Protein AF-A0A7K2J2T3-F1 (afdb_monomer_lite)

Sequenc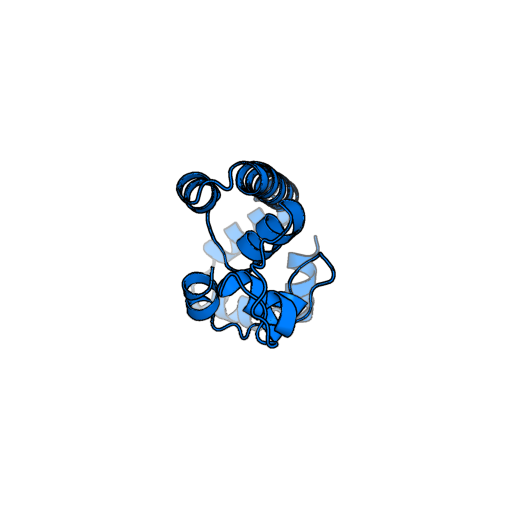e (131 aa):
MRLARLARGLSPEAAAARTPVRLGGGRWRHIEQGYTRRVPFTPTAAPAKTLAHMANVVGVRPEQLDDAGRGDAAEILREIKRQEAAEQPGPGPADPRVQMALDILTDLPPRVREEVLRRLSPEDRKRIDEG

Foldseek 3Di:
DVVLCVVVVHQLQRLCVQFPDNDHSQLSVCCVVQWHPDPVTGGDHDDLNRVLSSCVSSVHALVVCVVVVNNSNSVVNVVVVVVVVVPPPDCDVQPVVNVVVVVVLVPDDPVVNVVVVVPCDPVNVVVSVVD

Radius of gyration: 22.35 Å; chains: 1; bounding box: 47×24×65 Å

pLDDT: mean 87.49, std 13.51, range [46.75, 98.69]

Secondary structure (DSSP, 8-state):
-HHHHHHTT--HHHHHHT-SS---HHHHHHHHHTB-SSSSP-B-PPPHHHHHHHHHHHT--HHHHHTTT-HHHHHHHHHHHHHHHHHS--S-S--HHHHHHHHHHHHS-HHHHHHHHHHS-HHHHHHHH--

Structure (mmCIF, N/CA/C/O backbone):
data_AF-A0A7K2J2T3-F1
#
_entry.id   AF-A0A7K2J2T3-F1
#
loop_
_atom_site.group_PDB
_atom_site.id
_atom_site.type_symbol
_atom_site.label_atom_id
_atom_site.label_alt_id
_atom_site.label_comp_id
_atom_site.label_asym_id
_atom_site.label_entity_id
_atom_site.label_seq_id
_atom_site.pdbx_PDB_ins_code
_atom_site.Cartn_x
_atom_site.Cartn_y
_atom_site.Cartn_z
_atom_site.occupancy
_atom_site.B_iso_or_equiv
_atom_site.auth_seq_id
_atom_site.auth_comp_id
_atom_site.auth_asym_id
_atom_site.auth_atom_id
_atom_site.pdbx_PDB_model_num
ATOM 1 N N . MET A 1 1 ? -1.732 -7.824 5.364 1.00 90.25 1 MET A N 1
ATOM 2 C CA . MET A 1 1 ? -0.756 -6.705 5.399 1.00 90.25 1 MET A CA 1
ATOM 3 C C . MET A 1 1 ? 0.616 -7.101 5.925 1.00 90.25 1 MET A C 1
ATOM 5 O O . MET A 1 1 ? 1.548 -7.117 5.134 1.00 90.25 1 MET A O 1
ATOM 9 N N . ARG A 1 2 ? 0.759 -7.472 7.208 1.00 95.38 2 ARG A N 1
ATOM 10 C CA . ARG A 1 2 ? 2.072 -7.780 7.812 1.00 95.38 2 ARG A CA 1
ATOM 11 C C . ARG A 1 2 ? 2.900 -8.796 7.020 1.00 95.38 2 ARG A C 1
ATOM 13 O O . ARG A 1 2 ? 4.064 -8.538 6.742 1.00 95.38 2 ARG A O 1
ATOM 20 N N . LEU A 1 3 ? 2.299 -9.925 6.641 1.00 96.44 3 LEU A N 1
ATOM 21 C CA . LEU A 1 3 ? 2.991 -10.971 5.878 1.00 96.44 3 LEU A CA 1
ATOM 22 C C . LEU A 1 3 ? 3.469 -10.471 4.507 1.00 96.44 3 LEU A C 1
ATOM 24 O O . LEU A 1 3 ? 4.616 -10.704 4.148 1.00 96.44 3 LEU A O 1
ATOM 28 N N . ALA A 1 4 ? 2.639 -9.708 3.789 1.00 96.31 4 ALA A N 1
ATOM 29 C CA . ALA A 1 4 ? 3.010 -9.118 2.501 1.00 96.31 4 ALA A CA 1
ATOM 30 C C . ALA A 1 4 ? 4.184 -8.129 2.634 1.00 96.31 4 ALA A C 1
ATOM 32 O O . ALA A 1 4 ? 5.128 -8.169 1.848 1.00 96.31 4 ALA A O 1
ATOM 33 N N . ARG A 1 5 ? 4.187 -7.297 3.686 1.00 97.38 5 ARG A N 1
ATOM 34 C CA . ARG A 1 5 ? 5.311 -6.395 3.977 1.00 97.38 5 ARG A CA 1
ATOM 35 C C . ARG A 1 5 ? 6.609 -7.160 4.244 1.00 97.38 5 ARG A C 1
ATOM 37 O O . ARG A 1 5 ? 7.662 -6.769 3.748 1.00 97.38 5 ARG A O 1
ATOM 44 N N . LEU A 1 6 ? 6.534 -8.229 5.039 1.00 97.75 6 LEU A N 1
ATOM 45 C CA . LEU A 1 6 ? 7.692 -9.067 5.357 1.00 97.75 6 LEU A CA 1
ATOM 46 C C . LEU A 1 6 ? 8.225 -9.790 4.115 1.00 97.75 6 LEU A C 1
ATOM 48 O O . LEU A 1 6 ? 9.434 -9.806 3.917 1.00 97.75 6 LEU A O 1
ATOM 52 N N . ALA A 1 7 ? 7.348 -10.294 3.243 1.00 96.94 7 ALA A N 1
ATOM 53 C CA . ALA A 1 7 ? 7.735 -10.903 1.966 1.00 96.94 7 ALA A CA 1
ATOM 54 C C . ALA A 1 7 ? 8.467 -9.921 1.029 1.00 96.94 7 ALA A C 1
ATOM 56 O O . ALA A 1 7 ? 9.279 -10.330 0.209 1.00 96.94 7 ALA A O 1
ATOM 57 N N . ARG A 1 8 ? 8.216 -8.615 1.180 1.00 95.62 8 ARG A N 1
ATOM 58 C CA . ARG A 1 8 ? 8.911 -7.525 0.473 1.00 95.62 8 ARG A CA 1
ATOM 59 C C . ARG A 1 8 ? 10.226 -7.097 1.143 1.00 95.62 8 ARG A C 1
ATOM 61 O O . ARG A 1 8 ? 10.867 -6.170 0.656 1.00 95.62 8 ARG A O 1
ATOM 68 N N . GLY A 1 9 ? 10.604 -7.700 2.274 1.00 97.06 9 GLY A N 1
ATOM 69 C CA . GLY A 1 9 ? 11.800 -7.328 3.038 1.00 97.06 9 GLY A CA 1
ATOM 70 C C . GLY A 1 9 ? 11.722 -5.944 3.694 1.00 97.06 9 GLY A C 1
ATOM 71 O O . GLY A 1 9 ? 12.749 -5.364 4.035 1.00 97.06 9 GLY A O 1
ATOM 72 N N . LEU A 1 10 ? 10.520 -5.380 3.862 1.00 97.00 10 LEU A N 1
ATOM 73 C CA . LEU A 1 10 ? 10.356 -4.011 4.357 1.00 97.00 10 LEU A CA 1
ATOM 74 C C . LEU A 1 10 ? 10.151 -3.969 5.871 1.00 97.00 10 LEU A C 1
ATOM 76 O O . LEU A 1 10 ? 9.278 -4.649 6.420 1.00 97.00 10 LEU A O 1
ATOM 80 N N . SER A 1 11 ? 10.878 -3.083 6.554 1.00 97.75 11 SER A N 1
ATOM 81 C CA . SER A 1 11 ? 10.489 -2.637 7.895 1.00 97.75 11 SER A CA 1
ATOM 82 C C 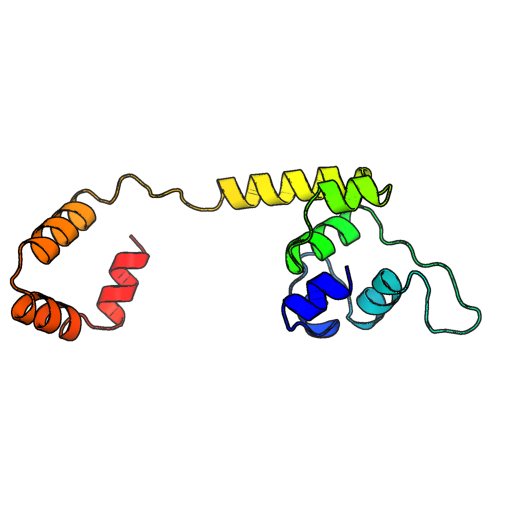. SER A 1 11 ? 9.216 -1.776 7.821 1.00 97.75 11 SER A C 1
ATOM 84 O O . SER A 1 11 ? 8.898 -1.231 6.760 1.00 97.75 11 SER A O 1
ATOM 86 N N . PRO A 1 12 ? 8.454 -1.626 8.917 1.00 97.12 12 PRO A N 1
ATOM 87 C CA . PRO A 1 12 ? 7.317 -0.705 8.955 1.00 97.12 12 PRO A CA 1
ATOM 88 C C . PRO A 1 12 ? 7.696 0.740 8.625 1.00 97.12 12 PRO A C 1
ATOM 90 O O . PRO A 1 12 ? 6.926 1.441 7.982 1.00 97.12 12 PRO A O 1
ATOM 93 N N . GLU A 1 13 ? 8.884 1.179 9.034 1.00 97.81 13 GLU A N 1
ATOM 94 C CA . GLU A 1 13 ? 9.408 2.513 8.750 1.00 97.81 13 GLU A CA 1
ATOM 95 C C . GLU A 1 13 ? 9.704 2.678 7.253 1.00 97.81 13 GLU A C 1
ATOM 97 O O . GLU A 1 13 ? 9.273 3.660 6.653 1.00 97.81 13 GLU A O 1
ATOM 102 N N . ALA A 1 14 ? 10.348 1.685 6.629 1.00 97.62 14 ALA A N 1
ATOM 103 C CA . ALA A 1 14 ? 10.626 1.692 5.194 1.00 97.62 14 ALA A CA 1
ATOM 104 C C . ALA A 1 14 ? 9.342 1.621 4.354 1.00 97.62 14 ALA A C 1
ATOM 106 O O . ALA A 1 14 ? 9.220 2.319 3.352 1.00 97.62 14 ALA A O 1
ATOM 107 N N . ALA A 1 15 ? 8.367 0.806 4.762 1.00 97.25 15 ALA A N 1
ATOM 108 C CA . ALA A 1 15 ? 7.078 0.724 4.080 1.00 97.25 15 ALA A CA 1
ATOM 109 C C . ALA A 1 15 ? 6.292 2.042 4.200 1.00 97.25 15 ALA A C 1
ATOM 111 O O . ALA A 1 15 ? 5.778 2.550 3.205 1.00 97.25 15 ALA A O 1
ATOM 112 N N . ALA A 1 16 ? 6.267 2.645 5.391 1.00 97.25 16 ALA A N 1
ATOM 113 C CA . ALA A 1 16 ? 5.612 3.928 5.613 1.00 97.25 16 ALA A CA 1
ATOM 114 C C . ALA A 1 16 ? 6.253 5.058 4.791 1.00 97.25 16 ALA A C 1
ATOM 116 O O . ALA A 1 16 ? 5.532 5.840 4.181 1.00 97.25 16 ALA A O 1
ATOM 117 N N . ALA A 1 17 ? 7.586 5.092 4.693 1.00 96.94 17 ALA A N 1
ATOM 118 C CA . ALA A 1 17 ? 8.307 6.065 3.868 1.00 96.94 17 ALA A CA 1
ATOM 119 C C . ALA A 1 17 ? 8.008 5.935 2.362 1.00 96.94 17 ALA A C 1
ATOM 121 O O . ALA A 1 17 ? 8.049 6.927 1.645 1.00 96.94 17 ALA A O 1
ATOM 122 N N . ARG A 1 18 ? 7.678 4.727 1.883 1.00 96.75 18 ARG A N 1
ATOM 123 C CA . ARG A 1 18 ? 7.269 4.469 0.487 1.00 96.75 18 ARG A CA 1
ATOM 124 C C . ARG A 1 18 ? 5.798 4.774 0.214 1.00 96.75 18 ARG A C 1
ATOM 126 O O . ARG A 1 18 ? 5.338 4.615 -0.910 1.00 96.75 18 ARG A O 1
ATOM 133 N N . THR A 1 19 ? 5.036 5.148 1.237 1.00 95.69 19 THR A N 1
ATOM 134 C CA . THR A 1 19 ? 3.605 5.402 1.084 1.00 95.69 19 THR A CA 1
ATOM 135 C C . THR A 1 19 ? 3.384 6.846 0.637 1.00 95.69 19 THR A C 1
ATOM 137 O O . THR A 1 19 ? 3.859 7.750 1.320 1.00 95.69 19 THR A O 1
ATOM 140 N N . PRO A 1 20 ? 2.603 7.101 -0.430 1.00 92.94 20 PRO A N 1
ATOM 141 C CA . PRO A 1 20 ? 2.315 8.466 -0.885 1.00 92.94 20 PRO A CA 1
ATOM 142 C C . PRO A 1 20 ? 1.572 9.329 0.146 1.00 92.94 20 PRO A C 1
ATOM 144 O O . PRO A 1 20 ? 1.613 10.555 0.100 1.00 92.94 20 PRO A O 1
ATOM 147 N N . VAL A 1 21 ? 0.872 8.701 1.097 1.00 93.06 21 VAL A N 1
ATOM 148 C CA . VAL A 1 21 ? 0.220 9.404 2.205 1.00 93.06 21 VAL A CA 1
ATOM 149 C C . VAL A 1 21 ? 1.134 9.480 3.420 1.00 93.06 21 VAL A C 1
ATOM 151 O O . VAL A 1 21 ? 1.770 8.496 3.792 1.00 93.06 21 VAL A O 1
ATOM 154 N N . ARG A 1 22 ? 1.134 10.635 4.100 1.00 92.44 22 ARG A N 1
ATOM 155 C CA . ARG A 1 22 ? 1.907 10.846 5.330 1.00 92.44 22 ARG A CA 1
ATOM 156 C C . ARG A 1 22 ? 1.528 9.807 6.387 1.00 92.44 22 ARG A C 1
ATOM 158 O O . ARG A 1 22 ? 0.460 9.873 6.996 1.00 92.44 22 ARG A O 1
ATOM 165 N N . LEU A 1 23 ? 2.436 8.869 6.627 1.00 94.12 23 LEU A N 1
ATOM 166 C CA . LEU A 1 23 ? 2.267 7.763 7.556 1.00 94.12 23 LEU A CA 1
ATOM 167 C C . LEU A 1 23 ? 3.602 7.501 8.263 1.00 94.12 23 LEU A C 1
ATOM 169 O O . LEU A 1 23 ? 4.651 7.485 7.633 1.00 94.12 23 LEU A O 1
ATOM 173 N N . GLY A 1 24 ? 3.574 7.316 9.584 1.00 95.88 24 GLY A N 1
ATOM 174 C CA . GLY A 1 24 ? 4.759 6.931 10.359 1.00 95.88 24 GLY A CA 1
ATOM 175 C C . GLY A 1 24 ? 4.813 5.423 10.606 1.00 95.88 24 GLY A C 1
ATOM 176 O O . GLY A 1 24 ? 3.766 4.785 10.737 1.00 95.88 24 GLY A O 1
ATOM 177 N N . GLY A 1 25 ? 6.016 4.859 10.766 1.00 96.12 25 GLY A N 1
ATOM 178 C CA . GLY A 1 25 ? 6.214 3.420 11.019 1.00 96.12 25 GLY A CA 1
ATOM 179 C C . GLY A 1 25 ? 5.479 2.896 12.261 1.00 96.12 25 GLY A C 1
ATOM 180 O O . GLY A 1 25 ? 4.921 1.800 12.245 1.00 96.12 25 GLY A O 1
ATOM 181 N N . GLY A 1 26 ? 5.363 3.705 13.319 1.00 94.69 26 GLY A N 1
ATOM 182 C CA . GLY A 1 26 ? 4.553 3.354 14.492 1.00 94.69 26 GLY A CA 1
ATOM 183 C C . GLY A 1 26 ? 3.065 3.185 14.160 1.00 94.69 26 GLY A C 1
ATOM 184 O O . GLY A 1 26 ? 2.449 2.188 14.536 1.00 94.69 26 GLY A O 1
ATOM 185 N N . ARG A 1 27 ? 2.490 4.117 13.385 1.00 94.19 27 ARG A N 1
ATOM 186 C CA . ARG A 1 27 ? 1.090 4.033 12.939 1.00 94.19 27 ARG A CA 1
ATOM 187 C C . ARG A 1 27 ? 0.883 2.873 11.964 1.00 94.19 27 ARG A C 1
ATOM 189 O O . ARG A 1 27 ? -0.134 2.197 12.065 1.00 94.19 27 ARG A O 1
ATOM 196 N N . TRP A 1 28 ? 1.861 2.588 11.103 1.00 96.12 28 TRP A N 1
ATOM 197 C CA . TRP A 1 28 ? 1.865 1.391 10.259 1.00 96.12 28 TRP A CA 1
ATOM 198 C C . TRP A 1 28 ? 1.711 0.115 11.098 1.00 96.12 28 TRP A C 1
ATOM 200 O O . TRP A 1 28 ? 0.817 -0.691 10.845 1.00 96.12 28 TRP A O 1
ATOM 210 N N . ARG A 1 29 ? 2.538 -0.052 12.141 1.00 95.38 29 ARG A N 1
ATOM 211 C CA . ARG A 1 29 ? 2.475 -1.213 13.050 1.00 95.38 29 ARG A CA 1
ATOM 212 C C . ARG A 1 29 ? 1.118 -1.319 13.746 1.00 95.38 29 ARG A C 1
ATOM 214 O O . ARG A 1 29 ? 0.587 -2.419 13.846 1.00 95.38 29 ARG A O 1
ATOM 221 N N . HIS A 1 30 ? 0.557 -0.197 14.202 1.00 94.75 30 HIS A N 1
ATOM 222 C CA . HIS A 1 30 ? -0.763 -0.173 14.843 1.00 94.75 30 HIS A CA 1
ATOM 223 C C . HIS A 1 30 ? -1.881 -0.637 13.903 1.00 94.75 30 HIS A C 1
ATOM 225 O O . HIS A 1 30 ? -2.745 -1.407 14.307 1.00 94.75 30 HIS A O 1
ATOM 231 N N . ILE A 1 31 ? -1.832 -0.223 12.636 1.00 95.06 31 ILE A N 1
ATOM 232 C CA . ILE A 1 31 ? -2.797 -0.658 11.622 1.00 95.06 31 ILE A CA 1
ATOM 233 C C . ILE A 1 31 ? -2.639 -2.154 11.325 1.00 95.06 31 ILE A C 1
ATOM 235 O O . ILE A 1 31 ? -3.633 -2.861 11.222 1.00 95.06 31 ILE A O 1
ATOM 239 N N . GLU A 1 32 ? -1.407 -2.662 11.220 1.00 94.88 32 GLU A N 1
ATOM 240 C CA . GLU A 1 32 ? -1.176 -4.094 10.984 1.00 94.88 32 GLU A CA 1
ATOM 241 C C . GLU A 1 32 ? -1.656 -4.987 12.128 1.00 94.88 32 GLU A C 1
ATOM 243 O O . GLU A 1 32 ? -2.106 -6.101 11.868 1.00 94.88 32 GLU A O 1
ATOM 248 N N . GLN A 1 33 ? -1.513 -4.531 13.373 1.00 92.44 33 GLN A N 1
ATOM 249 C CA . GLN A 1 33 ? -1.949 -5.288 14.547 1.00 92.44 33 GLN A CA 1
ATOM 250 C C . GLN A 1 33 ? -3.438 -5.066 14.873 1.00 92.44 33 GLN A C 1
ATOM 252 O O . GLN A 1 33 ? -4.026 -5.892 15.556 1.00 92.44 33 GLN A O 1
ATOM 257 N N . GLY A 1 34 ? -4.051 -3.983 14.380 1.00 92.75 34 GLY A N 1
ATOM 258 C CA . GLY A 1 34 ? -5.464 -3.651 14.602 1.00 92.75 34 GLY A CA 1
ATOM 259 C C . GLY A 1 34 ? -5.753 -2.891 15.902 1.00 92.75 34 GLY A C 1
ATOM 260 O O . GLY A 1 34 ? -6.911 -2.694 16.257 1.00 92.75 34 GLY A O 1
ATOM 261 N N . TYR A 1 35 ? -4.726 -2.441 16.625 1.00 91.12 35 TYR A N 1
ATOM 262 C CA . TYR A 1 35 ? -4.852 -1.699 17.885 1.00 91.12 35 TYR A CA 1
ATOM 263 C C . TYR A 1 35 ? -3.649 -0.770 18.111 1.00 91.12 35 TYR A C 1
ATOM 265 O O . TYR A 1 35 ? -2.629 -0.892 17.436 1.00 91.12 35 TYR A O 1
ATOM 273 N N . THR A 1 36 ? -3.724 0.171 19.050 1.00 88.44 36 THR A N 1
ATOM 274 C CA . THR A 1 36 ? -2.575 0.978 19.505 1.00 88.44 36 THR A CA 1
ATOM 275 C C . THR A 1 36 ? -1.739 0.195 20.516 1.00 88.44 36 THR A C 1
ATOM 277 O O . THR A 1 36 ? -2.273 -0.661 21.196 1.00 88.44 36 THR A O 1
ATOM 280 N N . ARG A 1 37 ? -0.431 0.456 20.669 1.00 82.50 37 ARG A N 1
ATOM 281 C CA . ARG A 1 37 ? 0.383 -0.190 21.732 1.00 82.50 37 ARG A CA 1
ATOM 282 C C . ARG A 1 37 ? 0.320 0.494 23.102 1.00 82.50 37 ARG A C 1
ATOM 284 O O . ARG A 1 37 ? 0.925 -0.005 24.045 1.00 82.50 37 ARG A O 1
ATOM 291 N N . ARG A 1 38 ? -0.350 1.643 23.215 1.00 82.00 38 ARG A N 1
ATOM 292 C CA . ARG A 1 38 ? -0.515 2.344 24.497 1.00 82.00 38 ARG A CA 1
ATOM 293 C C . ARG A 1 38 ? -1.684 1.745 25.267 1.00 82.00 38 ARG A C 1
ATOM 295 O O . ARG A 1 38 ? -2.665 1.352 24.652 1.00 82.00 38 ARG A O 1
ATOM 302 N N . VAL A 1 39 ? -1.564 1.710 26.592 1.00 81.50 39 VAL A N 1
ATOM 303 C CA . VAL A 1 39 ? -2.654 1.330 27.496 1.00 81.50 39 VAL A CA 1
ATOM 304 C C . VAL A 1 39 ? -3.514 2.576 27.775 1.00 81.50 39 VAL A C 1
ATOM 306 O O . VAL A 1 39 ? -2.937 3.621 28.084 1.00 81.50 39 VAL A O 1
ATOM 309 N N . PRO A 1 40 ? -4.854 2.493 27.665 1.00 84.50 40 PRO A N 1
ATOM 310 C CA . PRO A 1 40 ? -5.624 1.321 27.240 1.00 84.50 40 PRO A CA 1
ATOM 311 C C . PRO A 1 40 ? -5.500 1.051 25.731 1.00 84.50 40 PRO A C 1
ATOM 313 O O . PRO A 1 40 ? -5.477 1.978 24.918 1.00 84.50 40 PRO A O 1
ATOM 316 N N . PHE A 1 41 ? -5.444 -0.233 25.357 1.00 86.06 41 PHE A N 1
ATOM 317 C CA . PHE A 1 41 ? -5.384 -0.640 23.953 1.00 86.06 41 PHE A CA 1
ATOM 318 C C . PHE A 1 41 ? -6.624 -0.141 23.211 1.00 86.06 41 PHE A C 1
ATOM 320 O O . PHE A 1 41 ? -7.751 -0.456 23.583 1.00 86.06 41 PHE A O 1
ATOM 327 N N . THR A 1 42 ? -6.415 0.644 22.156 1.00 87.38 42 THR A N 1
ATOM 328 C CA . THR A 1 42 ? -7.509 1.207 21.357 1.00 87.38 42 THR A CA 1
ATOM 329 C C . THR A 1 42 ? -7.547 0.527 19.993 1.00 87.38 42 THR A C 1
ATOM 331 O O . THR A 1 42 ? -6.514 0.543 19.313 1.00 87.38 42 THR A O 1
ATOM 334 N N . PRO A 1 43 ? -8.690 -0.035 19.551 1.00 89.12 43 PRO A N 1
ATOM 335 C CA . PRO A 1 43 ? -8.838 -0.558 18.198 1.00 89.12 43 PRO A CA 1
ATOM 336 C C . PRO A 1 43 ? -8.397 0.476 17.161 1.00 89.12 43 PRO A C 1
ATOM 338 O O . PRO A 1 43 ? -8.747 1.652 17.234 1.00 89.12 43 PRO A O 1
ATOM 341 N N . THR A 1 44 ? -7.571 0.052 16.214 1.00 90.62 44 THR A N 1
ATOM 342 C CA . THR A 1 44 ? -7.021 0.916 15.170 1.00 90.62 44 THR A CA 1
ATOM 343 C C . THR A 1 44 ? -7.421 0.365 13.817 1.00 90.62 44 THR A C 1
ATOM 345 O O . THR A 1 44 ? -6.850 -0.611 13.340 1.00 90.62 44 THR A O 1
ATOM 348 N N . ALA A 1 45 ? -8.369 1.044 13.179 1.00 88.88 45 ALA A N 1
ATOM 349 C CA . ALA A 1 45 ? -8.697 0.839 11.779 1.00 88.88 45 ALA A CA 1
ATOM 350 C C . ALA A 1 45 ? -8.103 1.976 10.940 1.00 88.88 45 ALA A C 1
ATOM 352 O O . ALA A 1 45 ? -8.202 3.156 11.284 1.00 88.88 45 ALA A O 1
ATOM 353 N N . ALA A 1 46 ? -7.465 1.623 9.826 1.00 92.94 46 ALA A N 1
ATOM 354 C CA . ALA A 1 46 ? -7.027 2.616 8.857 1.00 92.94 46 ALA A CA 1
ATOM 355 C C . ALA A 1 46 ? -8.222 3.129 8.035 1.00 92.94 46 ALA A C 1
ATOM 357 O O . ALA A 1 46 ? -9.037 2.309 7.587 1.00 92.94 46 ALA A O 1
ATOM 358 N N . PRO A 1 47 ? -8.288 4.447 7.759 1.00 96.00 47 PRO A N 1
ATOM 359 C CA . PRO A 1 47 ? -9.153 4.980 6.711 1.00 96.00 47 PRO A CA 1
ATOM 360 C C . PRO A 1 47 ? -8.883 4.285 5.370 1.00 96.00 47 PRO A C 1
ATOM 362 O O . PRO A 1 47 ? -7.735 3.919 5.098 1.00 96.00 47 PRO A O 1
ATOM 365 N N . ALA A 1 48 ? -9.914 4.151 4.530 1.00 97.69 48 ALA A N 1
ATOM 366 C CA . ALA A 1 48 ? -9.863 3.456 3.238 1.00 97.69 48 ALA A CA 1
ATOM 367 C C . ALA A 1 48 ? -8.644 3.857 2.393 1.00 97.69 48 ALA A C 1
ATOM 369 O O . ALA A 1 48 ? -7.820 3.019 2.032 1.00 97.69 48 ALA A O 1
ATOM 370 N N . LYS A 1 49 ? -8.466 5.172 2.195 1.00 97.62 49 LYS A N 1
ATOM 371 C CA . LYS A 1 49 ? -7.340 5.765 1.461 1.00 97.62 49 LYS A CA 1
ATOM 372 C C . LYS A 1 49 ? -5.986 5.288 1.988 1.00 97.62 49 LYS A C 1
ATOM 374 O O . LYS A 1 49 ? -5.133 4.855 1.222 1.00 97.62 49 LYS A O 1
ATOM 379 N N . THR A 1 50 ? -5.772 5.366 3.303 1.00 97.50 50 THR A N 1
ATOM 380 C CA . THR A 1 50 ? -4.503 4.945 3.912 1.00 97.50 50 THR A CA 1
ATOM 381 C C . THR A 1 50 ? -4.274 3.454 3.714 1.00 97.50 50 THR A C 1
ATOM 383 O O . THR A 1 50 ? -3.170 3.060 3.349 1.00 97.50 50 THR A O 1
ATOM 386 N N . LEU A 1 51 ? -5.306 2.633 3.920 1.00 97.75 51 LEU A N 1
ATOM 387 C CA . LEU A 1 51 ? -5.193 1.187 3.762 1.00 97.75 51 LEU A CA 1
ATOM 388 C C . LEU A 1 51 ? -4.874 0.791 2.315 1.00 97.75 51 LEU A C 1
ATOM 390 O O . LEU A 1 51 ? -4.016 -0.063 2.110 1.00 97.75 51 LEU A O 1
ATOM 394 N N . ALA A 1 52 ? -5.500 1.441 1.333 1.00 98.38 52 ALA A N 1
ATOM 395 C CA . ALA A 1 52 ? -5.249 1.210 -0.086 1.00 98.38 52 ALA A CA 1
ATOM 396 C C . ALA A 1 52 ? -3.795 1.526 -0.473 1.00 98.38 52 ALA A C 1
ATOM 398 O O . ALA A 1 52 ? -3.116 0.692 -1.067 1.00 98.38 52 ALA A O 1
ATOM 399 N N . HIS A 1 53 ? -3.258 2.679 -0.058 1.00 98.31 53 HIS A N 1
ATOM 400 C CA . HIS A 1 53 ? -1.852 3.002 -0.325 1.00 98.31 53 HIS A CA 1
ATOM 401 C C . HIS A 1 53 ? -0.881 2.064 0.407 1.00 98.31 53 HIS A C 1
ATOM 403 O O . HIS A 1 53 ? 0.123 1.657 -0.174 1.00 98.31 53 HIS A O 1
ATOM 409 N N . MET A 1 54 ? -1.181 1.667 1.652 1.00 98.12 54 MET A N 1
ATOM 410 C CA . MET A 1 54 ? -0.385 0.653 2.355 1.00 98.12 54 MET A CA 1
ATOM 411 C C . MET A 1 54 ? -0.383 -0.676 1.594 1.00 98.12 54 MET A C 1
ATOM 413 O O . MET A 1 54 ? 0.672 -1.290 1.446 1.00 98.12 54 MET A O 1
ATOM 417 N N . ALA A 1 55 ? -1.551 -1.106 1.105 1.00 98.19 55 ALA A N 1
ATOM 418 C CA . ALA A 1 55 ? -1.723 -2.326 0.324 1.00 98.19 55 ALA A CA 1
ATOM 419 C C . ALA A 1 55 ? -0.879 -2.307 -0.947 1.00 98.19 55 ALA A C 1
ATOM 421 O O . ALA A 1 55 ? -0.196 -3.292 -1.235 1.00 98.19 55 ALA A O 1
ATOM 422 N N . ASN A 1 56 ? -0.889 -1.173 -1.650 1.00 98.31 56 ASN A N 1
ATOM 423 C CA . ASN A 1 56 ? -0.133 -0.993 -2.875 1.00 98.31 56 ASN A CA 1
ATOM 424 C C . ASN A 1 56 ? 1.374 -1.177 -2.646 1.00 98.31 56 ASN A C 1
ATOM 426 O O . ASN A 1 56 ? 2.004 -2.028 -3.273 1.00 98.31 56 ASN A O 1
ATOM 430 N N . VAL A 1 57 ? 1.926 -0.483 -1.642 1.00 97.75 57 VAL A N 1
ATOM 431 C CA . VAL A 1 57 ? 3.356 -0.545 -1.282 1.00 97.75 57 VAL A CA 1
ATOM 432 C C . VAL A 1 57 ? 3.828 -1.980 -1.027 1.00 97.75 57 VAL A C 1
ATOM 434 O O . VAL A 1 57 ? 4.939 -2.362 -1.403 1.00 97.75 57 VAL A O 1
ATOM 437 N N . VAL A 1 58 ? 2.992 -2.803 -0.390 1.00 97.50 58 VAL A N 1
ATOM 438 C CA . VAL A 1 58 ? 3.360 -4.180 -0.023 1.00 97.50 58 VAL A CA 1
ATOM 439 C C . VAL A 1 58 ? 2.859 -5.235 -1.008 1.00 97.50 58 VAL A C 1
ATOM 441 O O . VAL A 1 58 ? 3.122 -6.416 -0.802 1.00 97.50 58 VAL A O 1
ATOM 444 N N . GLY A 1 59 ? 2.184 -4.834 -2.087 1.00 97.00 59 GLY A N 1
ATOM 445 C CA . GLY A 1 59 ? 1.732 -5.736 -3.149 1.00 97.00 59 GLY A CA 1
ATOM 446 C C . GLY A 1 59 ? 0.541 -6.612 -2.784 1.00 97.00 59 GLY A C 1
ATOM 447 O O . GLY A 1 59 ? 0.390 -7.694 -3.347 1.00 97.00 59 GLY A O 1
ATOM 448 N N . VAL A 1 60 ? -0.302 -6.172 -1.852 1.00 97.75 60 VAL A N 1
ATOM 449 C CA . VAL A 1 60 ? -1.597 -6.822 -1.617 1.00 97.75 60 VAL A CA 1
ATOM 450 C C . VAL A 1 60 ? -2.509 -6.588 -2.825 1.00 97.75 60 VAL A C 1
ATOM 452 O O . VAL A 1 60 ? -2.433 -5.553 -3.494 1.00 97.75 60 VAL A O 1
ATOM 455 N N . ARG A 1 61 ? -3.348 -7.574 -3.148 1.00 97.50 61 ARG A N 1
ATOM 456 C CA . ARG A 1 61 ? -4.334 -7.462 -4.229 1.00 97.50 61 ARG A CA 1
ATOM 457 C C . ARG A 1 61 ? -5.672 -6.909 -3.714 1.00 97.50 61 ARG A C 1
ATOM 459 O O . ARG A 1 61 ? -5.986 -7.149 -2.547 1.00 97.50 61 ARG A O 1
ATOM 466 N N . PRO A 1 62 ? -6.461 -6.208 -4.551 1.00 98.25 62 PRO A N 1
ATOM 467 C CA . PRO A 1 62 ? -7.783 -5.707 -4.167 1.00 98.25 62 PRO A CA 1
ATOM 468 C C . PRO A 1 62 ? -8.700 -6.782 -3.581 1.00 98.25 62 PRO A C 1
ATOM 470 O O . PRO A 1 62 ? -9.334 -6.539 -2.564 1.00 98.25 62 PRO A O 1
ATOM 473 N N . GLU A 1 63 ? -8.676 -7.994 -4.134 1.00 98.25 63 GLU A N 1
ATOM 474 C CA . GLU A 1 63 ? -9.546 -9.097 -3.700 1.00 98.25 63 GLU A CA 1
ATOM 475 C C . GLU A 1 63 ? -9.258 -9.487 -2.246 1.00 98.25 63 GLU A C 1
ATOM 477 O O . GLU A 1 63 ? -10.163 -9.754 -1.471 1.00 98.25 63 GLU A O 1
ATOM 482 N N . GLN A 1 64 ? -7.993 -9.409 -1.821 1.00 97.31 64 GLN A N 1
ATOM 483 C CA . GLN A 1 64 ? -7.618 -9.690 -0.433 1.00 97.31 64 GLN A CA 1
ATOM 484 C C . GLN A 1 64 ? -8.125 -8.619 0.547 1.00 97.31 64 GLN A C 1
ATOM 486 O O . GLN A 1 64 ? -8.164 -8.867 1.752 1.00 97.31 64 GLN A O 1
ATOM 491 N N . LEU A 1 65 ? -8.431 -7.409 0.064 1.00 97.19 65 LEU A N 1
ATOM 492 C CA . LEU A 1 65 ? -9.090 -6.374 0.860 1.00 97.19 65 LEU A CA 1
ATOM 493 C C . LEU A 1 65 ? -10.603 -6.603 0.897 1.00 97.19 65 LEU A C 1
ATOM 495 O O . LEU A 1 65 ? -11.186 -6.453 1.968 1.00 97.19 65 LEU A O 1
ATOM 499 N N . ASP A 1 66 ? -11.215 -7.020 -0.213 1.00 98.12 66 ASP A N 1
ATOM 500 C CA . ASP A 1 66 ? -12.633 -7.406 -0.245 1.00 98.12 66 ASP A CA 1
ATOM 501 C C . ASP A 1 66 ? -12.918 -8.578 0.698 1.00 98.12 66 ASP A C 1
ATOM 503 O O . ASP A 1 66 ? -13.802 -8.474 1.547 1.00 98.12 66 ASP A O 1
ATOM 507 N N . ASP A 1 67 ? -12.105 -9.638 0.632 1.00 97.00 67 ASP A N 1
ATOM 508 C CA . ASP A 1 67 ? -12.195 -10.817 1.506 1.00 97.00 67 ASP A CA 1
ATOM 509 C C . ASP A 1 67 ? -12.074 -10.443 2.994 1.00 97.00 67 ASP A C 1
ATOM 511 O O . ASP A 1 67 ? -12.605 -11.119 3.874 1.00 97.00 67 ASP A O 1
ATOM 515 N N . ALA A 1 68 ? -11.375 -9.342 3.287 1.00 94.12 68 ALA A N 1
ATOM 516 C CA . ALA A 1 68 ? -11.214 -8.795 4.630 1.00 94.12 68 ALA A CA 1
ATOM 517 C C . ALA A 1 68 ? -12.324 -7.796 5.026 1.00 94.12 68 ALA A C 1
ATOM 519 O O . ALA A 1 68 ? -12.202 -7.129 6.056 1.00 94.12 68 ALA A O 1
ATOM 520 N N . GLY A 1 69 ? -13.376 -7.648 4.214 1.00 96.69 69 GLY A N 1
ATOM 521 C CA . GLY A 1 69 ? -14.488 -6.720 4.442 1.00 96.69 69 GLY A CA 1
ATOM 522 C C . GLY A 1 69 ? -14.134 -5.247 4.215 1.00 96.69 69 GLY A C 1
ATOM 523 O O . GLY A 1 69 ? -14.816 -4.360 4.725 1.00 96.69 69 GLY A O 1
ATOM 524 N N . ARG A 1 70 ? -13.050 -4.961 3.486 1.00 97.44 70 ARG A N 1
ATOM 525 C CA . ARG A 1 70 ? -12.528 -3.611 3.210 1.00 97.44 70 ARG A CA 1
ATOM 526 C C . ARG A 1 70 ? -12.672 -3.232 1.738 1.00 97.44 70 ARG A C 1
ATOM 528 O O . ARG A 1 70 ? -11.712 -2.778 1.112 1.00 97.44 70 ARG A O 1
ATOM 535 N N . GLY A 1 71 ? -13.884 -3.402 1.208 1.00 98.12 71 GLY A N 1
ATOM 536 C CA . GLY A 1 71 ? -14.217 -3.051 -0.178 1.00 98.12 71 GLY A CA 1
ATOM 537 C C . GLY A 1 71 ? -13.973 -1.575 -0.504 1.00 98.12 71 GLY A C 1
ATOM 538 O O . GLY A 1 71 ? -13.467 -1.251 -1.575 1.00 98.12 71 GLY A O 1
ATOM 539 N N . ASP A 1 72 ? -14.179 -0.693 0.479 1.00 98.31 72 ASP A N 1
ATOM 540 C CA . ASP A 1 72 ? -13.842 0.734 0.411 1.00 98.31 72 ASP A CA 1
ATOM 541 C C . ASP A 1 72 ? -12.372 0.982 0.020 1.00 98.31 72 ASP A C 1
ATOM 543 O O . ASP A 1 72 ? -12.056 1.819 -0.824 1.00 98.31 72 ASP A O 1
ATOM 547 N N . ALA A 1 73 ? -11.444 0.242 0.626 1.00 98.19 73 ALA A N 1
ATOM 548 C CA . ALA A 1 73 ? -10.023 0.319 0.311 1.00 98.19 73 ALA A CA 1
ATOM 549 C C . ALA A 1 73 ? -9.670 -0.445 -0.975 1.00 98.19 73 ALA A C 1
ATOM 551 O O . ALA A 1 73 ? -8.734 -0.054 -1.677 1.00 98.19 73 ALA A O 1
ATOM 552 N N . ALA A 1 74 ? -10.394 -1.524 -1.285 1.00 98.62 74 ALA A N 1
ATOM 553 C CA . ALA A 1 74 ? -10.191 -2.313 -2.495 1.00 98.62 74 ALA A CA 1
ATOM 554 C C . ALA A 1 74 ? -10.482 -1.498 -3.763 1.00 98.62 74 ALA A C 1
ATOM 556 O O . ALA A 1 74 ? -9.680 -1.520 -4.695 1.00 98.62 74 ALA A O 1
ATOM 557 N N . GLU A 1 75 ? -11.577 -0.734 -3.789 1.00 98.69 75 GLU A N 1
ATOM 558 C CA . GLU A 1 75 ? -11.919 0.170 -4.896 1.00 98.69 75 GLU A CA 1
ATOM 559 C C . GLU A 1 75 ? -10.823 1.206 -5.149 1.00 98.69 75 GLU A C 1
ATOM 561 O O . GLU A 1 75 ? -10.352 1.352 -6.278 1.00 98.69 75 GLU A O 1
ATOM 566 N N . ILE A 1 76 ? -10.337 1.853 -4.086 1.00 98.62 76 ILE A N 1
ATOM 567 C CA . ILE A 1 76 ? -9.238 2.821 -4.188 1.00 98.62 76 ILE A CA 1
ATOM 568 C C . ILE A 1 76 ? -7.969 2.140 -4.714 1.00 98.62 76 ILE A C 1
ATOM 570 O O . ILE A 1 76 ? -7.273 2.699 -5.558 1.00 98.62 76 ILE A O 1
ATOM 574 N N . LEU A 1 77 ? -7.657 0.923 -4.254 1.00 98.56 77 LEU A N 1
ATOM 575 C CA . LEU A 1 77 ? -6.484 0.187 -4.723 1.00 98.56 77 LEU A CA 1
ATOM 576 C C . LEU A 1 77 ? -6.583 -0.186 -6.208 1.00 98.56 77 LEU A C 1
ATOM 578 O O . LEU A 1 77 ? -5.573 -0.132 -6.908 1.00 98.56 77 LEU A O 1
ATOM 582 N N . ARG A 1 78 ? -7.770 -0.558 -6.702 1.00 98.62 78 ARG A N 1
ATOM 583 C CA . ARG A 1 78 ? -7.982 -0.806 -8.138 1.00 98.62 78 ARG A CA 1
ATOM 584 C C . ARG A 1 78 ? -7.683 0.439 -8.955 1.00 98.62 78 ARG A C 1
ATOM 586 O O . ARG A 1 78 ? -7.029 0.335 -9.986 1.00 98.62 78 ARG A O 1
ATOM 593 N N . GLU A 1 79 ? -8.135 1.594 -8.481 1.00 98.50 79 GLU A N 1
ATOM 594 C CA . GLU A 1 79 ? -7.903 2.851 -9.180 1.00 98.50 79 GLU A CA 1
ATOM 595 C C . GLU A 1 79 ? -6.426 3.253 -9.167 1.00 98.50 79 GLU A C 1
ATOM 597 O O . GLU A 1 79 ? -5.889 3.586 -10.218 1.00 98.50 79 GLU A O 1
ATOM 602 N N . ILE A 1 80 ? -5.735 3.104 -8.031 1.00 97.81 80 ILE A N 1
ATOM 603 C CA . ILE A 1 80 ? -4.276 3.296 -7.956 1.00 97.81 80 ILE A CA 1
ATOM 604 C C . ILE A 1 80 ? -3.569 2.433 -9.010 1.00 97.81 80 ILE A C 1
ATOM 606 O O . ILE A 1 80 ? -2.774 2.940 -9.792 1.00 97.81 80 ILE A O 1
ATOM 610 N N . LYS A 1 81 ? -3.899 1.138 -9.082 1.00 97.06 81 LYS A N 1
ATOM 611 C CA . LYS A 1 81 ? -3.280 0.220 -10.050 1.00 97.06 81 LYS A CA 1
ATOM 612 C C . LYS A 1 81 ? -3.616 0.558 -11.501 1.00 97.06 81 LYS A C 1
ATOM 614 O O . LYS A 1 81 ? -2.775 0.363 -12.372 1.00 97.06 81 LYS A O 1
ATOM 619 N N . ARG A 1 82 ? -4.833 1.041 -11.774 1.00 96.88 82 ARG A N 1
ATOM 620 C CA . ARG A 1 82 ? -5.241 1.503 -13.109 1.00 96.88 82 ARG A CA 1
ATOM 621 C C . ARG A 1 82 ? -4.399 2.702 -13.542 1.00 96.88 82 ARG A C 1
ATOM 623 O O . ARG A 1 82 ? -3.919 2.712 -14.669 1.00 96.88 82 ARG A O 1
ATOM 630 N N . GLN A 1 83 ? -4.211 3.673 -12.652 1.00 95.44 83 GLN A N 1
ATOM 631 C CA . GLN A 1 83 ? -3.396 4.862 -12.907 1.00 95.44 83 GLN A CA 1
ATOM 632 C C . GLN A 1 83 ? -1.928 4.487 -13.119 1.00 95.44 83 GLN A C 1
ATOM 634 O O . GLN A 1 83 ? -1.357 4.861 -14.133 1.00 95.44 83 GLN A O 1
ATOM 639 N N . GLU A 1 84 ? -1.352 3.642 -12.259 1.00 93.62 84 GLU A N 1
ATOM 640 C CA . GLU A 1 84 ? 0.023 3.145 -12.428 1.00 93.62 84 GLU A CA 1
ATOM 641 C C . GLU A 1 84 ? 0.222 2.362 -13.736 1.00 93.62 84 GLU A C 1
ATOM 643 O O . GLU A 1 84 ? 1.300 2.407 -14.324 1.00 93.62 84 GLU A O 1
ATOM 648 N N . ALA A 1 85 ? -0.799 1.631 -14.196 1.00 89.50 85 ALA A N 1
ATOM 649 C CA . ALA A 1 85 ? -0.763 0.933 -15.480 1.00 89.50 85 ALA A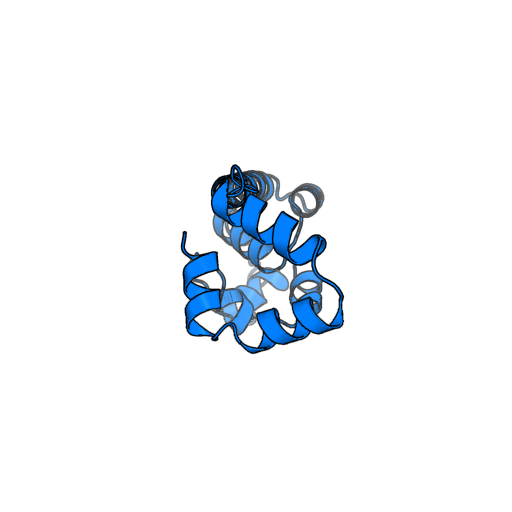 CA 1
ATOM 650 C C . ALA A 1 85 ? -0.901 1.884 -16.681 1.00 89.50 85 ALA A C 1
ATOM 652 O O . ALA A 1 85 ? -0.377 1.580 -17.746 1.00 89.50 85 ALA A O 1
ATOM 653 N N . ALA A 1 86 ? -1.599 3.012 -16.522 1.00 87.75 86 ALA A N 1
ATOM 654 C CA . ALA A 1 86 ? -1.720 4.045 -17.550 1.00 87.75 86 ALA A CA 1
ATOM 655 C C . ALA A 1 86 ? -0.482 4.958 -17.620 1.00 87.75 86 ALA A C 1
ATOM 657 O O . ALA A 1 86 ? -0.156 5.467 -18.688 1.00 87.75 86 ALA A O 1
ATOM 658 N N . GLU A 1 87 ? 0.193 5.170 -16.488 1.00 82.69 87 GLU A N 1
ATOM 659 C CA . GLU A 1 87 ? 1.433 5.947 -16.380 1.00 82.69 87 GLU A CA 1
ATOM 660 C C . GLU A 1 87 ? 2.669 5.158 -16.808 1.00 82.69 87 GLU A C 1
ATOM 662 O O . GLU A 1 87 ? 3.658 5.757 -17.225 1.00 82.69 87 GLU A O 1
ATOM 667 N N . GLN A 1 88 ? 2.630 3.825 -16.723 1.00 68.50 88 GLN A N 1
ATOM 668 C CA . GLN A 1 88 ? 3.643 3.004 -17.370 1.00 68.50 88 GLN A CA 1
ATOM 669 C C . GLN A 1 88 ? 3.548 3.260 -18.873 1.00 68.50 88 GLN A C 1
ATOM 671 O O . GLN A 1 88 ? 2.514 2.927 -19.462 1.00 68.50 88 GLN A O 1
ATOM 676 N N . PRO A 1 89 ? 4.589 3.830 -19.515 1.00 57.81 89 PRO A N 1
ATOM 677 C CA . PRO A 1 89 ? 4.635 3.796 -20.958 1.00 57.81 89 PRO A CA 1
ATOM 678 C C . PRO A 1 89 ? 4.508 2.318 -21.312 1.00 57.81 89 PRO A C 1
ATOM 680 O O . PRO A 1 89 ? 5.303 1.487 -20.863 1.00 57.81 89 PRO A O 1
ATOM 683 N N . GLY A 1 90 ? 3.470 1.967 -22.075 1.00 57.66 90 GLY A N 1
ATOM 684 C CA . GLY A 1 90 ? 3.479 0.684 -22.765 1.00 57.66 90 GLY A CA 1
ATOM 685 C C . GLY A 1 90 ? 4.800 0.563 -23.533 1.00 57.66 90 GLY A C 1
ATOM 686 O O . GLY A 1 90 ? 5.499 1.570 -23.694 1.00 57.66 90 GLY A O 1
ATOM 687 N N . PRO A 1 91 ? 5.173 -0.619 -24.050 1.00 57.34 91 PRO A N 1
ATOM 688 C CA . PRO A 1 91 ? 6.127 -0.618 -25.146 1.00 57.34 91 PRO A CA 1
ATOM 689 C C . PRO A 1 91 ? 5.556 0.369 -26.166 1.00 57.34 91 PRO A C 1
ATOM 691 O O . PRO A 1 91 ? 4.508 0.112 -26.764 1.00 57.34 91 PRO A O 1
ATOM 694 N N . GLY A 1 92 ? 6.156 1.559 -26.259 1.00 54.47 92 GLY A N 1
ATOM 695 C CA . GLY A 1 92 ? 5.783 2.519 -27.276 1.00 54.47 92 GLY A CA 1
ATOM 696 C C . GLY A 1 92 ? 5.941 1.819 -28.621 1.00 54.47 92 GLY A C 1
ATOM 697 O O . GLY A 1 92 ? 6.518 0.724 -28.685 1.00 54.47 92 GLY A O 1
ATOM 698 N N . PRO A 1 93 ? 5.482 2.407 -29.733 1.00 55.19 93 PRO A N 1
ATOM 699 C CA . PRO A 1 93 ? 6.118 2.039 -30.987 1.00 55.19 93 PRO A CA 1
ATOM 700 C C . PRO A 1 93 ? 7.619 2.183 -30.724 1.00 55.19 93 PRO A C 1
ATOM 702 O O . PRO A 1 93 ? 8.061 3.294 -30.431 1.00 55.19 93 PRO A O 1
ATOM 705 N N . ALA A 1 94 ? 8.352 1.060 -30.667 1.00 60.62 94 ALA A N 1
ATOM 706 C CA . ALA A 1 94 ? 9.795 1.090 -30.500 1.00 60.62 94 ALA A CA 1
ATOM 707 C C . ALA A 1 94 ? 10.252 2.125 -31.512 1.00 60.62 94 ALA A C 1
ATOM 709 O O . ALA A 1 94 ? 9.845 2.001 -32.676 1.00 60.62 94 ALA A O 1
ATOM 710 N N . ASP A 1 95 ? 10.934 3.190 -31.062 1.00 69.81 95 ASP A N 1
ATOM 711 C CA . ASP A 1 95 ? 11.425 4.217 -31.977 1.00 69.81 95 ASP A CA 1
ATOM 712 C C . ASP A 1 95 ? 11.967 3.447 -33.188 1.00 69.81 95 ASP A C 1
ATOM 714 O O . ASP A 1 95 ? 12.767 2.525 -32.990 1.00 69.81 95 ASP A O 1
ATOM 718 N N . PRO A 1 96 ? 11.476 3.694 -34.418 1.00 73.62 96 PRO A N 1
ATOM 719 C CA . PRO A 1 96 ? 11.876 2.907 -35.577 1.00 73.62 96 PRO A CA 1
ATOM 720 C C . PRO A 1 96 ? 13.400 2.779 -35.697 1.00 73.62 96 PRO A C 1
ATOM 722 O O . PRO A 1 96 ? 13.902 1.787 -36.217 1.00 73.62 96 PRO A O 1
ATOM 725 N N . ARG A 1 97 ? 14.145 3.750 -35.155 1.00 72.62 97 ARG A N 1
ATOM 726 C CA . ARG A 1 97 ? 15.604 3.730 -35.027 1.00 72.62 97 ARG A CA 1
ATOM 727 C C . ARG A 1 97 ? 16.104 2.759 -33.958 1.00 72.62 97 ARG A C 1
ATOM 729 O O . ARG A 1 97 ? 17.078 2.059 -34.213 1.00 72.62 97 ARG A O 1
ATOM 736 N N . VAL A 1 98 ? 15.454 2.692 -32.796 1.00 77.12 98 VAL A N 1
ATOM 737 C CA . VAL A 1 98 ? 15.731 1.701 -31.742 1.00 77.12 98 VAL A CA 1
ATOM 738 C C . VAL A 1 98 ? 15.432 0.293 -32.251 1.00 77.12 98 VAL A C 1
ATOM 740 O O . VAL A 1 98 ? 16.273 -0.589 -32.098 1.00 77.12 98 VAL A O 1
ATOM 743 N N . GLN A 1 99 ? 14.305 0.083 -32.936 1.00 80.25 99 GLN A N 1
ATOM 744 C CA . GLN A 1 99 ? 13.990 -1.219 -33.529 1.00 80.25 99 GLN A CA 1
ATOM 745 C C . GLN A 1 99 ? 15.014 -1.610 -34.603 1.00 80.25 99 GLN A C 1
ATOM 747 O O . GLN A 1 99 ? 15.557 -2.709 -34.561 1.00 80.25 99 GLN A O 1
ATOM 752 N N . MET A 1 100 ? 15.366 -0.684 -35.501 1.00 79.19 100 MET A N 1
ATOM 753 C CA . MET A 1 100 ? 16.401 -0.912 -36.513 1.00 79.19 100 MET A CA 1
ATOM 754 C C . MET A 1 100 ? 17.765 -1.224 -35.880 1.00 79.19 100 MET A C 1
ATOM 756 O O . MET A 1 100 ? 18.483 -2.099 -36.359 1.00 79.19 100 MET A O 1
ATOM 760 N N . ALA A 1 101 ? 18.128 -0.553 -34.783 1.00 82.06 101 ALA A N 1
ATOM 761 C CA . ALA A 1 101 ? 19.358 -0.840 -34.050 1.00 82.06 101 ALA A CA 1
ATOM 762 C C . ALA A 1 101 ? 19.336 -2.236 -33.404 1.00 82.06 101 ALA A C 1
ATOM 764 O O . ALA A 1 101 ? 20.348 -2.939 -33.446 1.00 82.06 101 ALA A O 1
ATOM 765 N N . LEU A 1 102 ? 18.199 -2.661 -32.845 1.00 82.94 102 LEU A N 1
ATOM 766 C CA . LEU A 1 102 ? 18.019 -4.006 -32.289 1.00 82.94 102 LEU A CA 1
ATOM 767 C C . LEU A 1 102 ? 18.113 -5.086 -33.371 1.00 82.94 102 LEU A C 1
ATOM 769 O O . LEU A 1 102 ? 18.791 -6.095 -33.162 1.00 82.94 102 LEU A O 1
ATOM 773 N N . ASP A 1 103 ? 17.503 -4.860 -34.532 1.00 86.75 103 ASP A N 1
ATOM 774 C CA . ASP A 1 103 ? 17.555 -5.789 -35.662 1.00 86.75 103 ASP A CA 1
ATOM 775 C C . ASP A 1 103 ? 18.999 -5.941 -36.167 1.00 86.75 103 ASP A C 1
ATOM 777 O O . ASP A 1 103 ? 19.498 -7.061 -36.299 1.00 86.75 103 ASP A O 1
ATOM 781 N N . ILE A 1 104 ? 19.721 -4.824 -36.329 1.00 87.62 104 ILE A N 1
ATOM 782 C CA . ILE A 1 104 ? 21.143 -4.824 -36.707 1.00 87.62 104 ILE A CA 1
ATOM 783 C C . ILE A 1 104 ? 21.984 -5.571 -35.666 1.00 87.62 104 ILE A C 1
ATOM 785 O O . ILE A 1 104 ? 22.769 -6.445 -36.024 1.00 87.62 104 ILE A O 1
ATOM 789 N N . LEU A 1 105 ? 21.824 -5.275 -34.370 1.00 86.88 105 LEU A N 1
ATOM 790 C CA . LEU A 1 105 ? 22.564 -5.959 -33.301 1.00 86.88 105 LEU A CA 1
ATOM 791 C C . LEU A 1 105 ? 22.307 -7.472 -33.295 1.00 86.88 105 LEU A C 1
ATOM 793 O O . LEU A 1 105 ? 23.210 -8.247 -32.964 1.00 86.88 105 LEU A O 1
ATOM 797 N N . THR A 1 106 ? 21.093 -7.888 -33.655 1.00 89.25 106 THR A N 1
ATOM 798 C CA . THR A 1 106 ? 20.682 -9.295 -33.698 1.00 89.25 106 THR A CA 1
ATOM 799 C C . THR A 1 106 ? 21.275 -10.038 -34.894 1.00 89.25 106 THR A C 1
ATOM 801 O O . THR A 1 106 ? 21.577 -11.226 -34.769 1.00 89.25 106 THR A O 1
ATOM 804 N N . ASP A 1 107 ? 21.518 -9.343 -36.002 1.00 92.25 107 ASP A N 1
ATOM 805 C CA . ASP A 1 107 ? 22.167 -9.895 -37.196 1.00 92.25 107 ASP A CA 1
ATOM 806 C C . ASP A 1 107 ? 23.703 -9.971 -37.061 1.00 92.25 107 ASP A C 1
ATOM 808 O O . ASP A 1 107 ? 24.379 -10.738 -37.748 1.00 92.25 107 ASP A O 1
ATOM 812 N N . LEU A 1 108 ? 24.292 -9.228 -36.113 1.00 89.06 108 LEU A N 1
ATOM 813 C CA . LEU A 1 108 ? 25.732 -9.287 -35.864 1.00 89.06 108 LEU A CA 1
ATOM 814 C C . LEU A 1 108 ? 26.173 -10.637 -35.266 1.00 89.06 108 LEU A C 1
ATOM 816 O O . LEU A 1 108 ? 25.531 -11.146 -34.332 1.00 89.06 108 LEU A O 1
ATOM 820 N N . PRO A 1 109 ? 27.348 -11.159 -35.688 1.00 92.31 109 PRO A N 1
ATOM 821 C CA . PRO A 1 109 ? 27.984 -12.302 -35.046 1.00 92.31 109 PRO A CA 1
ATOM 822 C C . PRO A 1 109 ? 28.187 -12.059 -33.541 1.00 92.31 109 PRO A C 1
ATOM 824 O O . PRO A 1 109 ? 28.553 -10.942 -33.157 1.00 92.31 109 PRO A O 1
ATOM 827 N N . PRO A 1 110 ? 28.054 -13.088 -32.679 1.00 84.62 110 PRO A N 1
ATOM 828 C CA . PRO A 1 110 ? 28.076 -12.922 -31.221 1.00 84.62 110 PRO A CA 1
ATOM 829 C C . PRO A 1 110 ? 29.278 -12.128 -30.691 1.00 84.62 110 PRO A C 1
ATOM 831 O O . PRO A 1 110 ? 29.118 -11.235 -29.865 1.00 84.62 110 PRO A O 1
ATOM 834 N N . ARG A 1 111 ? 30.476 -12.373 -31.241 1.00 85.31 111 ARG A N 1
ATOM 835 C CA . ARG A 1 111 ? 31.706 -11.662 -30.844 1.00 85.31 111 ARG A CA 1
ATOM 836 C C . ARG A 1 111 ? 31.679 -10.168 -31.172 1.00 85.31 111 ARG A C 1
ATOM 838 O O . ARG A 1 111 ? 32.252 -9.368 -30.443 1.00 85.31 111 ARG A O 1
ATOM 845 N N . VAL A 1 112 ? 31.036 -9.790 -32.275 1.00 85.94 112 VAL A N 1
ATOM 846 C CA . VAL A 1 112 ? 30.917 -8.388 -32.698 1.00 85.94 112 VAL A CA 1
ATOM 847 C C . VAL A 1 112 ? 29.844 -7.688 -31.871 1.00 85.94 112 VAL A C 1
ATOM 849 O O . VAL A 1 112 ? 30.057 -6.565 -31.424 1.00 85.94 112 VAL A O 1
ATOM 852 N N . ARG A 1 113 ? 28.732 -8.377 -31.590 1.00 86.38 113 ARG A N 1
ATOM 853 C CA . ARG A 1 113 ? 27.681 -7.892 -30.690 1.00 86.38 113 ARG A CA 1
ATOM 854 C C . ARG A 1 113 ? 28.234 -7.556 -29.305 1.00 86.38 113 ARG A C 1
ATOM 856 O O . ARG A 1 113 ? 27.992 -6.461 -28.811 1.00 86.38 113 ARG A O 1
ATOM 863 N N . GLU A 1 114 ? 29.010 -8.456 -28.704 1.00 81.75 114 GLU A N 1
ATOM 864 C CA . GLU A 1 114 ? 29.642 -8.229 -27.396 1.00 81.75 114 GLU A CA 1
ATOM 865 C C . GLU A 1 114 ? 30.593 -7.026 -27.405 1.00 81.75 114 GLU A C 1
ATOM 867 O O . GLU A 1 114 ? 30.572 -6.215 -26.481 1.00 81.75 114 GLU A O 1
ATOM 872 N N . GLU A 1 115 ? 31.384 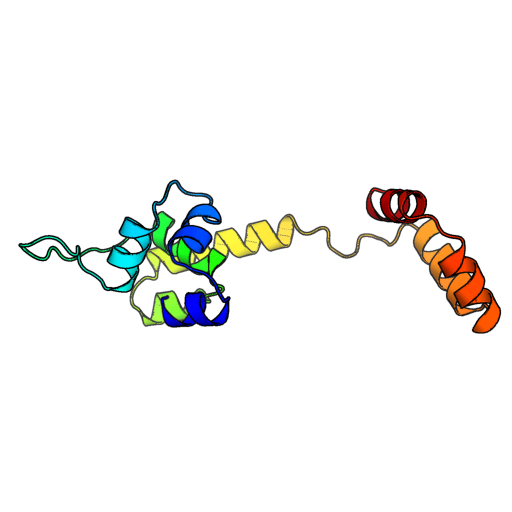-6.862 -28.466 1.00 85.25 115 GLU A N 1
ATOM 873 C CA . GLU A 1 115 ? 32.301 -5.728 -28.595 1.00 85.25 115 GLU A CA 1
ATOM 874 C C . GLU A 1 115 ? 31.560 -4.392 -28.757 1.00 85.25 115 GLU A C 1
ATOM 876 O O . GLU A 1 115 ? 31.950 -3.396 -28.146 1.00 85.25 115 GLU A O 1
ATOM 881 N N . VAL A 1 116 ? 30.466 -4.360 -29.524 1.00 83.19 116 VAL A N 1
ATOM 882 C CA . VAL A 1 116 ? 29.603 -3.173 -29.656 1.00 83.19 116 VAL A CA 1
ATOM 883 C C . VAL A 1 116 ? 28.960 -2.826 -28.311 1.00 83.19 116 VAL A C 1
ATOM 885 O O . VAL A 1 116 ? 29.019 -1.676 -27.877 1.00 83.19 116 VAL A O 1
ATOM 888 N N . LEU A 1 117 ? 28.431 -3.823 -27.597 1.00 80.81 117 LEU A N 1
ATOM 889 C CA . LEU A 1 117 ? 27.841 -3.637 -26.268 1.00 80.81 117 LEU A CA 1
ATOM 890 C C . LEU A 1 117 ? 28.861 -3.150 -25.228 1.00 80.81 117 LEU A C 1
ATOM 892 O O . LEU A 1 117 ? 28.501 -2.387 -24.326 1.00 80.81 117 LEU A O 1
ATOM 896 N N . ARG A 1 118 ? 30.127 -3.565 -25.353 1.00 82.38 118 ARG A N 1
ATOM 897 C CA . ARG A 1 118 ? 31.241 -3.137 -24.494 1.00 82.38 118 ARG A CA 1
ATOM 898 C C . ARG A 1 118 ? 31.669 -1.691 -24.753 1.00 82.38 118 ARG A C 1
ATOM 900 O O . ARG A 1 118 ? 32.127 -1.030 -23.826 1.00 82.38 118 ARG A O 1
ATOM 907 N N . ARG A 1 119 ? 31.535 -1.210 -25.993 1.00 81.31 119 ARG A N 1
ATOM 908 C CA . ARG A 1 119 ? 31.882 0.165 -26.394 1.00 81.31 119 ARG A CA 1
ATOM 909 C C . ARG A 1 119 ? 30.796 1.189 -26.085 1.00 81.31 119 ARG A C 1
ATOM 911 O O . ARG A 1 119 ? 31.124 2.365 -25.977 1.00 81.31 119 ARG A O 1
ATOM 918 N N . LEU 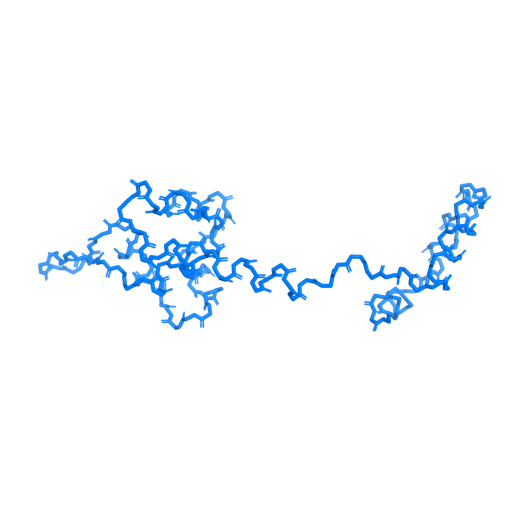A 1 120 ? 29.541 0.760 -25.933 1.00 77.88 120 LEU A N 1
ATOM 919 C CA . LEU A 1 120 ? 28.466 1.635 -25.463 1.00 77.88 120 LEU A CA 1
ATOM 920 C C . LEU A 1 120 ? 28.791 2.126 -24.052 1.00 77.88 120 LEU A C 1
ATOM 922 O O . LEU A 1 120 ? 28.836 1.332 -23.105 1.00 77.88 120 LEU A O 1
ATOM 926 N N . SER A 1 121 ? 29.009 3.432 -23.919 1.00 65.62 121 SER A N 1
ATOM 927 C CA . SER A 1 121 ? 29.276 4.039 -22.623 1.00 65.62 121 SER A CA 1
ATOM 928 C C . SER A 1 121 ? 28.014 4.009 -21.743 1.00 65.62 121 SER A C 1
ATOM 930 O O . SER A 1 121 ? 26.891 3.924 -22.254 1.00 65.62 121 SER A O 1
ATOM 932 N N . PRO A 1 122 ? 28.151 4.099 -20.407 1.00 63.88 122 PRO A N 1
ATOM 933 C CA . PRO A 1 122 ? 27.004 4.265 -19.513 1.00 63.88 122 PRO A CA 1
ATOM 934 C C . PRO A 1 122 ? 26.132 5.481 -19.869 1.00 63.88 122 PRO A C 1
ATOM 936 O O . PRO A 1 122 ? 24.926 5.456 -19.637 1.00 63.88 122 PRO A O 1
ATOM 939 N N . GLU A 1 123 ? 26.726 6.523 -20.458 1.00 54.72 123 GLU A N 1
ATOM 940 C CA . GLU A 1 123 ? 26.028 7.736 -20.898 1.00 54.72 123 GLU A CA 1
ATOM 941 C C . GLU A 1 123 ? 25.207 7.507 -22.176 1.00 54.72 123 GLU A C 1
ATOM 943 O O . GLU A 1 123 ? 24.089 8.011 -22.279 1.00 54.72 123 GLU A O 1
ATOM 948 N N . ASP A 1 124 ? 25.702 6.691 -23.112 1.00 65.19 124 ASP A N 1
ATOM 949 C CA . ASP A 1 124 ? 24.960 6.323 -24.327 1.00 65.19 124 ASP A CA 1
ATOM 950 C C . ASP A 1 124 ? 23.755 5.438 -24.000 1.00 65.19 124 ASP A C 1
ATOM 952 O O . ASP A 1 124 ? 22.681 5.613 -24.569 1.00 65.19 124 ASP A O 1
ATOM 956 N N . ARG A 1 125 ? 23.902 4.533 -23.023 1.00 62.91 125 ARG A N 1
ATOM 957 C CA . ARG A 1 125 ? 22.792 3.707 -22.518 1.00 62.91 125 ARG A CA 1
ATOM 958 C C . ARG A 1 125 ? 21.697 4.568 -21.891 1.00 62.91 125 ARG A C 1
ATOM 960 O O . ARG A 1 125 ? 20.525 4.358 -22.167 1.00 62.91 125 ARG A O 1
ATOM 967 N N . LYS A 1 126 ? 22.088 5.589 -21.122 1.00 56.31 126 LYS A N 1
ATOM 968 C CA . LYS A 1 126 ? 21.152 6.536 -20.506 1.00 56.31 126 LYS A CA 1
ATOM 969 C C . LYS A 1 126 ? 20.393 7.378 -21.543 1.00 56.31 126 LYS A C 1
ATOM 971 O O . LYS A 1 126 ? 19.218 7.649 -21.350 1.00 56.31 126 LYS A O 1
ATOM 976 N N . ARG A 1 127 ? 21.037 7.753 -22.655 1.00 55.91 127 ARG A N 1
ATOM 977 C CA . ARG A 1 127 ? 20.392 8.480 -23.766 1.00 55.91 127 ARG A CA 1
ATOM 978 C C . ARG A 1 127 ? 19.413 7.632 -24.581 1.00 55.91 127 ARG A C 1
ATOM 980 O O . ARG A 1 127 ? 18.488 8.199 -25.145 1.00 55.91 127 ARG A O 1
ATOM 987 N N . ILE A 1 128 ? 19.629 6.318 -24.662 1.00 59.09 128 ILE A N 1
ATOM 988 C CA . ILE A 1 128 ? 18.715 5.378 -25.333 1.00 59.09 128 ILE A CA 1
ATOM 989 C C . ILE A 1 128 ? 17.450 5.140 -24.490 1.00 59.09 128 ILE A C 1
ATOM 991 O O . ILE A 1 128 ? 16.383 4.967 -25.059 1.00 59.09 128 ILE A O 1
ATOM 995 N N . ASP A 1 129 ? 17.553 5.178 -23.158 1.00 51.91 129 ASP A N 1
ATOM 996 C CA . ASP A 1 129 ? 16.408 4.989 -22.251 1.00 51.91 129 ASP A CA 1
ATOM 997 C C . ASP A 1 129 ? 15.552 6.265 -22.048 1.00 51.91 129 ASP A C 1
ATOM 999 O O . ASP A 1 129 ? 14.437 6.183 -21.534 1.00 51.91 129 ASP A O 1
ATOM 1003 N N . GLU A 1 130 ? 16.063 7.449 -22.411 1.00 50.47 130 GLU A N 1
ATOM 1004 C CA . GLU A 1 130 ? 15.395 8.757 -22.232 1.00 50.47 130 GLU A CA 1
ATOM 1005 C C . GLU A 1 130 ? 14.708 9.301 -23.510 1.00 50.47 130 GLU A C 1
ATOM 1007 O O . GLU A 1 130 ? 14.121 10.386 -23.459 1.00 50.47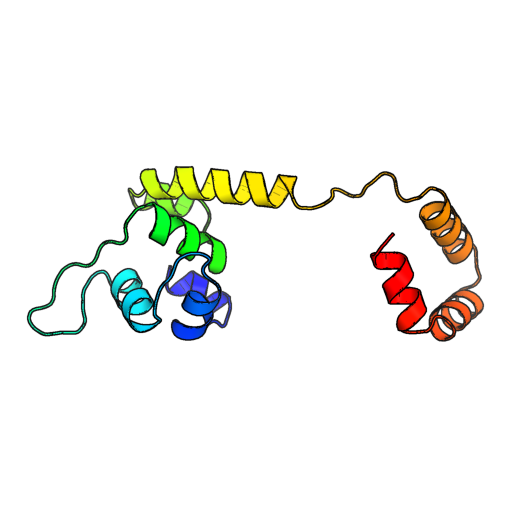 130 GLU A O 1
ATOM 1012 N N . GLY A 1 131 ? 14.781 8.587 -24.642 1.00 46.75 131 GLY A N 1
ATOM 1013 C CA . GLY A 1 131 ? 14.180 8.966 -25.935 1.00 46.75 131 GLY A CA 1
ATOM 1014 C C . GLY A 1 131 ? 13.084 8.009 -26.380 1.00 46.75 131 GLY A C 1
ATOM 1015 O O . GLY A 1 131 ? 12.055 8.514 -26.881 1.00 46.75 131 GLY A O 1
#